Protein AF-A0A1J8QN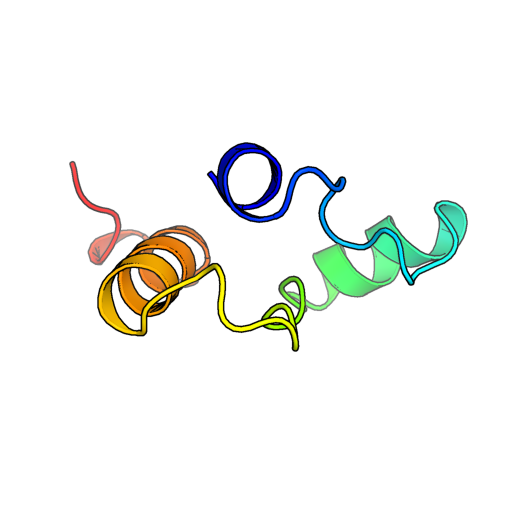42-F1 (afdb_monomer)

pLDDT: mean 78.74, std 8.45, range [53.91, 88.81]

Solvent-accessible surface area (backbone atoms only — not comparable to full-atom values): 3837 Å² total; per-residue (Å²): 108,67,37,76,66,70,74,43,64,78,53,73,92,47,61,74,87,51,48,61,61,38,50,76,72,67,53,73,70,77,80,72,89,59,83,75,65,49,70,68,61,48,51,55,56,46,39,73,68,45,87,52,73,88,59,44,85,129

Nearest PDB structures (foldseek):
  4bc6-assembly1_A-2  TM=5.967E-01  e=1.130E+00  Homo sapiens
  9d7q-assembly1_B  TM=6.986E-01  e=2.712E+00  Homo sapiens
  2ogv-assembly1_A  TM=6.901E-01  e=4.970E+00  Homo sapiens
  2y4p-assembly1_C  TM=6.854E-01  e=7.444E+00  Homo sapiens
  6xvb-assembly2_B  TM=6.268E-01  e=6.083E+00  Homo sapiens

Mean predicted aligned error: 6.91 Å

Sequence (58 aa):
MLHVLEGKVPYHYIAGSKIMFYLMKGVTSERPSTPIIIDSEWDFIQTYWSKDKDCWPS

Structure (mmCIF, N/CA/C/O backbone):
data_AF-A0A1J8QN42-F1
#
_entry.id   AF-A0A1J8QN42-F1
#
loop_
_atom_site.group_PDB
_atom_site.id
_atom_site.type_symbol
_atom_site.label_atom_id
_atom_site.label_alt_id
_atom_site.label_comp_id
_atom_site.label_asym_id
_atom_site.label_entity_id
_atom_site.label_seq_id
_atom_site.pdbx_PDB_ins_code
_atom_site.Cartn_x
_atom_site.Cartn_y
_atom_site.Cartn_z
_atom_site.occupancy
_atom_site.B_iso_or_equiv
_atom_site.auth_seq_id
_atom_site.auth_comp_id
_atom_site.auth_asym_id
_atom_site.auth_atom_id
_atom_site.pdbx_PDB_model_num
ATOM 1 N N . MET A 1 1 ? -7.365 -1.362 -5.544 1.00 74.88 1 MET A N 1
ATOM 2 C CA . MET A 1 1 ? -8.090 -1.913 -4.381 1.00 74.88 1 MET A CA 1
ATOM 3 C C . MET A 1 1 ? -7.784 -1.140 -3.105 1.00 74.88 1 MET A C 1
ATOM 5 O O . MET A 1 1 ? -8.693 -0.507 -2.597 1.00 74.88 1 MET A O 1
ATOM 9 N N . LEU A 1 2 ? -6.521 -1.056 -2.664 1.00 78.62 2 LEU A N 1
ATOM 10 C CA . LEU A 1 2 ? -6.144 -0.314 -1.447 1.00 78.62 2 LEU A CA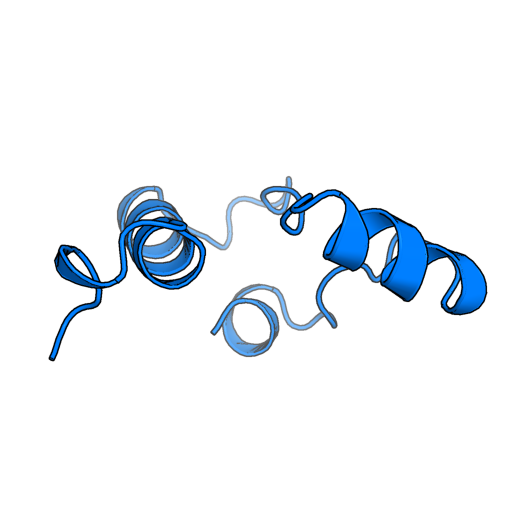 1
ATOM 11 C C . LEU A 1 2 ? -6.671 1.137 -1.393 1.00 78.62 2 LEU A C 1
ATOM 13 O O . LEU A 1 2 ? -7.242 1.528 -0.388 1.00 78.62 2 LEU A O 1
ATOM 17 N N . HIS A 1 3 ? -6.581 1.900 -2.492 1.00 80.44 3 HIS A N 1
ATOM 18 C CA . HIS A 1 3 ? -7.113 3.272 -2.537 1.00 80.44 3 HIS A CA 1
ATOM 19 C C . HIS A 1 3 ? -8.620 3.358 -2.276 1.00 80.44 3 HIS A C 1
ATOM 21 O O . HIS A 1 3 ? -9.085 4.295 -1.641 1.00 80.44 3 HIS A O 1
ATOM 27 N N . VAL A 1 4 ? -9.382 2.384 -2.776 1.00 78.75 4 VAL A N 1
ATOM 28 C CA . VAL A 1 4 ? -10.843 2.352 -2.634 1.00 78.75 4 VAL A CA 1
ATOM 29 C C . VAL A 1 4 ? -11.230 2.033 -1.192 1.00 78.75 4 VAL A C 1
ATOM 31 O O . VAL A 1 4 ? -12.195 2.592 -0.689 1.00 78.75 4 VAL A O 1
ATOM 34 N N . LEU A 1 5 ? -10.453 1.175 -0.527 1.00 78.00 5 LEU A N 1
ATOM 35 C CA . LEU A 1 5 ? -10.712 0.749 0.846 1.00 78.00 5 LEU A CA 1
ATOM 36 C C . LEU A 1 5 ? -10.211 1.766 1.882 1.00 78.00 5 LEU A C 1
ATOM 38 O O . LEU A 1 5 ? -10.882 2.019 2.872 1.00 78.00 5 LEU A O 1
ATOM 42 N N . GLU A 1 6 ? -9.047 2.380 1.662 1.00 79.50 6 GLU A N 1
ATOM 43 C CA . GLU A 1 6 ? -8.466 3.356 2.595 1.00 79.50 6 GLU A CA 1
ATOM 44 C C . GLU A 1 6 ? -8.954 4.795 2.335 1.00 79.50 6 GLU A C 1
ATOM 46 O O . GLU A 1 6 ? -8.852 5.660 3.205 1.00 79.50 6 GLU A O 1
ATOM 51 N N . GLY A 1 7 ? -9.444 5.091 1.125 1.00 81.69 7 GLY A N 1
ATOM 52 C CA . GLY A 1 7 ? -9.756 6.456 0.683 1.00 81.69 7 GLY A CA 1
ATOM 53 C C . GLY A 1 7 ? -8.515 7.336 0.470 1.00 81.69 7 GLY A C 1
ATOM 54 O O . GLY A 1 7 ? -8.628 8.548 0.287 1.00 81.69 7 GLY A O 1
ATOM 55 N N . LYS A 1 8 ? -7.317 6.741 0.507 1.00 82.62 8 LYS A N 1
ATOM 56 C CA . LYS A 1 8 ? -6.025 7.411 0.331 1.00 82.62 8 LYS A CA 1
ATOM 57 C C . LYS A 1 8 ? -5.210 6.723 -0.750 1.00 82.62 8 LYS A C 1
ATOM 59 O O . LYS A 1 8 ? -5.333 5.529 -0.996 1.00 82.62 8 LYS A O 1
ATOM 64 N N . VAL A 1 9 ? -4.340 7.473 -1.416 1.00 82.38 9 VAL A N 1
ATOM 65 C CA . VAL A 1 9 ? -3.402 6.887 -2.383 1.00 82.38 9 VAL A CA 1
ATOM 66 C C . VAL A 1 9 ? -2.400 5.986 -1.638 1.00 82.38 9 VAL A C 1
ATOM 68 O O . VAL A 1 9 ? -1.887 6.398 -0.595 1.00 82.38 9 VAL A O 1
ATOM 71 N N . PRO A 1 10 ? -2.100 4.773 -2.147 1.00 82.56 10 PRO A N 1
ATOM 72 C CA . PRO A 1 10 ? -1.020 3.949 -1.613 1.00 82.56 10 PRO A CA 1
ATOM 73 C C . PRO A 1 10 ? 0.273 4.759 -1.523 1.00 82.56 10 PRO A C 1
ATOM 75 O O . PRO A 1 10 ? 0.533 5.599 -2.384 1.00 82.56 10 PRO A O 1
ATOM 78 N N . TYR A 1 11 ? 1.087 4.510 -0.499 1.00 86.44 11 TYR A N 1
ATOM 79 C CA . TYR A 1 11 ? 2.317 5.272 -0.247 1.00 86.44 11 TYR A CA 1
ATOM 80 C C . TYR A 1 11 ? 2.118 6.776 0.037 1.00 86.44 11 TYR A C 1
ATOM 82 O O . TYR A 1 11 ? 3.079 7.532 -0.080 1.00 86.44 11 TYR A O 1
ATOM 90 N N . HIS A 1 12 ? 0.927 7.238 0.453 1.00 84.19 12 HIS A N 1
ATOM 91 C CA . HIS A 1 12 ? 0.700 8.656 0.806 1.00 84.19 12 HIS A CA 1
ATOM 92 C C . HIS A 1 12 ? 1.660 9.201 1.883 1.00 84.19 12 HIS A C 1
ATOM 94 O O . HIS A 1 12 ? 1.855 10.408 1.993 1.00 84.19 12 HIS A O 1
ATOM 100 N N . TYR A 1 13 ? 2.249 8.311 2.681 1.00 84.12 13 TYR A N 1
ATOM 101 C CA . TYR A 1 13 ? 3.217 8.607 3.734 1.00 84.12 13 TYR A CA 1
ATOM 102 C C . TYR A 1 13 ? 4.666 8.723 3.220 1.00 84.12 13 TYR A C 1
ATOM 104 O O . TYR A 1 13 ? 5.567 9.083 3.977 1.00 84.12 13 TYR A O 1
ATOM 112 N N . ILE A 1 14 ? 4.913 8.437 1.937 1.00 85.38 14 ILE A N 1
ATOM 113 C CA . ILE A 1 14 ? 6.230 8.515 1.300 1.00 85.38 14 ILE A CA 1
ATOM 114 C C . ILE A 1 14 ? 6.253 9.700 0.332 1.00 85.38 14 ILE A C 1
ATOM 116 O O . ILE A 1 14 ? 5.346 9.900 -0.470 1.00 85.38 14 ILE A O 1
ATOM 120 N N . ALA A 1 15 ? 7.340 10.475 0.353 1.00 84.38 15 ALA A N 1
ATOM 121 C CA . ALA A 1 15 ? 7.570 11.503 -0.657 1.00 84.38 15 ALA A CA 1
ATOM 122 C C . ALA A 1 15 ? 7.610 10.880 -2.066 1.00 84.38 15 ALA A C 1
ATOM 124 O O . ALA A 1 15 ? 8.337 9.910 -2.284 1.00 84.38 15 ALA A O 1
ATOM 125 N N . GLY A 1 16 ? 6.897 11.469 -3.032 1.00 82.31 16 GLY A N 1
ATOM 126 C CA . GLY A 1 16 ? 6.730 10.914 -4.385 1.00 82.31 16 GLY A CA 1
ATOM 127 C C . GLY A 1 16 ? 8.032 10.481 -5.070 1.00 82.31 16 GLY A C 1
ATOM 128 O O . GLY A 1 16 ? 8.098 9.413 -5.673 1.00 82.31 16 GLY A O 1
ATOM 129 N N . SER A 1 17 ? 9.108 11.250 -4.888 1.00 85.75 17 SER A N 1
ATOM 130 C CA . SER A 1 17 ? 10.441 10.948 -5.431 1.00 85.75 17 SER A CA 1
ATOM 131 C C . SER A 1 17 ? 11.073 9.664 -4.882 1.00 85.75 17 SER A C 1
ATOM 133 O O . SER A 1 17 ? 11.924 9.068 -5.539 1.00 85.75 17 SER A O 1
ATOM 135 N N . LYS A 1 18 ? 10.663 9.211 -3.694 1.00 85.75 18 LYS A N 1
ATOM 136 C CA . LYS A 1 18 ? 11.158 7.985 -3.057 1.00 85.75 18 LYS A CA 1
ATOM 137 C C . LYS A 1 18 ? 10.304 6.761 -3.385 1.00 85.75 18 LYS A C 1
ATOM 139 O O . LYS A 1 18 ? 10.808 5.650 -3.258 1.00 85.75 18 LYS A O 1
ATOM 144 N N . ILE A 1 19 ? 9.060 6.938 -3.843 1.00 86.19 19 ILE A N 1
ATOM 145 C CA . ILE A 1 19 ? 8.140 5.827 -4.149 1.00 86.19 19 ILE A CA 1
ATOM 146 C C . ILE A 1 19 ? 8.776 4.863 -5.156 1.00 86.19 19 ILE A C 1
ATOM 148 O O . ILE A 1 19 ? 8.797 3.658 -4.920 1.00 86.19 19 ILE A O 1
ATOM 152 N N . MET A 1 20 ? 9.386 5.390 -6.224 1.00 86.12 20 MET A N 1
ATOM 153 C CA . MET A 1 20 ? 10.044 4.571 -7.248 1.00 86.12 20 MET A CA 1
ATOM 154 C C . MET A 1 20 ? 11.161 3.692 -6.667 1.00 86.12 20 MET A C 1
ATOM 156 O O . MET A 1 20 ? 11.271 2.519 -7.009 1.00 86.12 20 MET A O 1
ATOM 160 N N . PHE A 1 21 ? 11.955 4.224 -5.735 1.00 88.81 21 PHE A N 1
ATOM 161 C CA . PHE A 1 21 ? 13.017 3.465 -5.071 1.00 88.81 21 PHE A C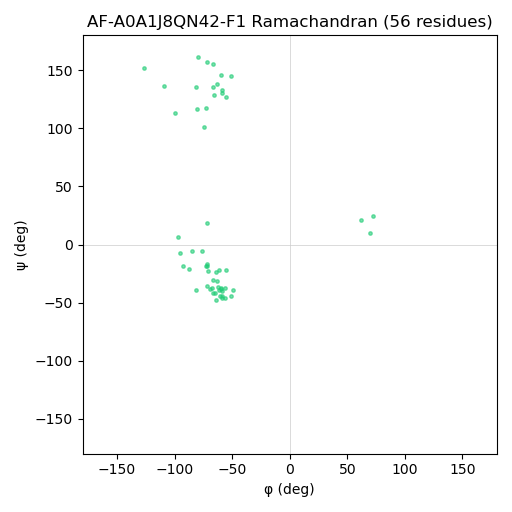A 1
ATOM 162 C C . PHE A 1 21 ? 12.463 2.310 -4.224 1.00 88.81 21 PHE A C 1
ATOM 164 O O . PHE A 1 21 ? 12.999 1.202 -4.264 1.00 88.81 21 PHE A O 1
ATOM 171 N N . TYR A 1 22 ? 11.375 2.543 -3.484 1.00 85.38 22 TYR A N 1
ATOM 172 C CA . TYR A 1 22 ? 10.710 1.499 -2.698 1.00 85.38 22 TYR A CA 1
ATOM 173 C C . TYR A 1 22 ? 10.077 0.426 -3.592 1.00 85.38 22 TYR A C 1
ATOM 175 O O . TYR A 1 22 ? 10.272 -0.763 -3.336 1.00 85.38 22 TYR A O 1
ATOM 183 N N . LEU A 1 23 ? 9.427 0.829 -4.688 1.00 85.25 23 LEU A N 1
ATOM 184 C CA . LEU A 1 23 ? 8.879 -0.097 -5.682 1.00 85.25 23 LEU A CA 1
ATOM 185 C C . LEU A 1 23 ? 9.969 -0.971 -6.313 1.00 85.25 23 LEU A C 1
ATOM 187 O O . LEU A 1 23 ? 9.806 -2.186 -6.393 1.00 85.25 23 LEU A O 1
ATOM 191 N N . MET A 1 24 ? 11.112 -0.389 -6.689 1.00 85.94 24 MET A N 1
ATOM 192 C CA . MET A 1 24 ? 12.245 -1.144 -7.241 1.00 85.94 24 MET A CA 1
ATOM 193 C C . MET A 1 24 ? 12.830 -2.154 -6.247 1.00 85.94 24 MET A C 1
ATOM 195 O O . MET A 1 24 ? 13.300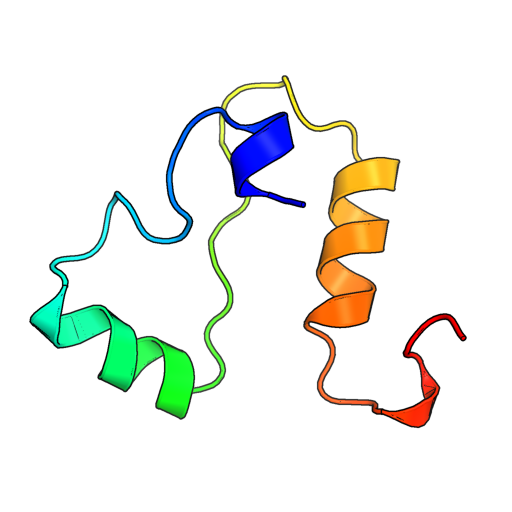 -3.216 -6.651 1.00 85.94 24 MET A O 1
ATOM 199 N N . LYS A 1 25 ? 12.770 -1.864 -4.943 1.00 85.94 25 LYS A N 1
ATOM 200 C CA . LYS A 1 25 ? 13.144 -2.822 -3.891 1.00 85.94 25 LYS A CA 1
ATOM 201 C C . LYS A 1 25 ? 12.086 -3.901 -3.642 1.00 85.94 25 LYS A C 1
ATOM 203 O O . LYS A 1 25 ? 12.342 -4.830 -2.880 1.00 85.94 25 LYS A O 1
ATOM 208 N N . GLY A 1 26 ? 10.925 -3.812 -4.290 1.00 83.38 26 GLY A N 1
ATOM 209 C CA . GLY A 1 26 ? 9.791 -4.702 -4.058 1.00 83.38 26 GLY A CA 1
ATOM 210 C C . GLY A 1 26 ? 9.087 -4.436 -2.729 1.00 83.38 26 GLY A C 1
ATOM 211 O O . GLY A 1 26 ? 8.478 -5.349 -2.184 1.00 83.38 26 GLY A O 1
ATOM 212 N N . VAL A 1 27 ? 9.201 -3.219 -2.188 1.00 84.56 27 VAL A N 1
ATOM 213 C CA . VAL A 1 27 ? 8.494 -2.822 -0.968 1.00 84.56 27 VAL A CA 1
ATOM 214 C C . VAL A 1 27 ? 7.062 -2.442 -1.330 1.00 84.56 27 VAL A C 1
ATOM 216 O O . VAL A 1 27 ? 6.808 -1.487 -2.071 1.00 84.56 27 VAL A O 1
ATOM 219 N N . THR A 1 28 ? 6.117 -3.201 -0.796 1.00 84.94 28 THR A N 1
ATOM 220 C CA . THR A 1 28 ? 4.683 -2.956 -0.936 1.00 84.94 28 THR A CA 1
ATOM 221 C C . THR A 1 28 ? 4.220 -1.873 0.033 1.00 84.94 28 THR A C 1
ATOM 223 O O . THR A 1 28 ? 4.906 -1.565 1.008 1.00 84.94 28 THR A O 1
ATOM 226 N N . SER A 1 29 ? 3.059 -1.272 -0.234 1.00 83.38 29 SER A N 1
ATOM 227 C CA . SER A 1 29 ? 2.466 -0.307 0.695 1.00 83.38 29 SER A CA 1
ATOM 228 C C . SER A 1 29 ? 2.201 -0.977 2.043 1.00 83.38 29 SER A C 1
ATOM 230 O O . SER A 1 29 ? 1.854 -2.158 2.102 1.00 83.38 29 SER A O 1
ATOM 232 N N . GLU A 1 30 ? 2.351 -0.218 3.122 1.00 83.44 30 GLU A N 1
ATOM 233 C CA . GLU A 1 30 ? 2.038 -0.682 4.470 1.00 83.44 30 GLU A CA 1
ATOM 234 C C . GLU A 1 30 ? 0.536 -0.917 4.638 1.00 83.44 30 GLU A C 1
ATOM 236 O O . GLU A 1 30 ? -0.290 -0.321 3.934 1.00 83.44 30 GLU A O 1
ATOM 241 N N . ARG A 1 31 ? 0.191 -1.793 5.590 1.00 81.38 31 ARG A N 1
ATOM 242 C CA . ARG A 1 31 ? -1.196 -2.002 5.994 1.00 81.38 31 ARG A CA 1
ATOM 243 C C . ARG A 1 31 ? -1.715 -0.726 6.650 1.00 81.38 31 ARG A C 1
ATOM 245 O O . ARG A 1 31 ? -1.076 -0.243 7.588 1.00 81.38 31 ARG A O 1
ATOM 252 N N . PRO A 1 32 ? -2.874 -0.202 6.227 1.00 77.44 32 PRO A N 1
ATOM 253 C CA . PRO A 1 32 ? -3.468 0.948 6.886 1.00 77.44 32 PRO A CA 1
ATOM 254 C C . PRO A 1 32 ? -3.726 0.637 8.360 1.00 77.44 32 PRO A C 1
ATOM 256 O O . PRO A 1 32 ? -4.300 -0.398 8.693 1.00 77.44 32 PRO A O 1
ATOM 259 N N . SER A 1 33 ? -3.296 1.529 9.253 1.00 71.19 33 SER A N 1
ATOM 260 C CA . SER A 1 33 ? -3.445 1.341 10.704 1.00 71.19 33 SER A CA 1
ATOM 261 C C . SER A 1 33 ? -4.892 1.500 11.180 1.00 71.19 33 SER A C 1
ATOM 263 O O . SER A 1 33 ? -5.240 1.078 12.279 1.00 71.19 33 SER A O 1
ATOM 265 N N . THR A 1 34 ? -5.743 2.128 10.369 1.00 67.50 34 THR A N 1
ATOM 266 C CA . THR A 1 34 ? -7.174 2.272 10.640 1.00 67.50 34 THR A CA 1
ATOM 267 C C . THR A 1 34 ? -7.927 1.003 10.235 1.00 67.50 34 THR A C 1
ATOM 269 O O . THR A 1 34 ? -7.711 0.511 9.127 1.00 67.50 34 THR A O 1
ATOM 272 N N . PRO A 1 35 ? -8.859 0.506 11.068 1.00 65.38 35 PRO A N 1
ATOM 273 C CA . PRO A 1 35 ? -9.458 -0.833 10.974 1.00 65.38 35 PRO A CA 1
ATOM 274 C C . PRO A 1 35 ? -10.441 -1.015 9.804 1.00 65.38 35 PRO A C 1
ATOM 276 O O . PRO A 1 35 ? -11.260 -1.925 9.823 1.00 65.38 35 PRO A O 1
ATOM 279 N N . ILE A 1 36 ? -10.393 -0.140 8.799 1.00 69.88 36 ILE A N 1
ATOM 280 C CA 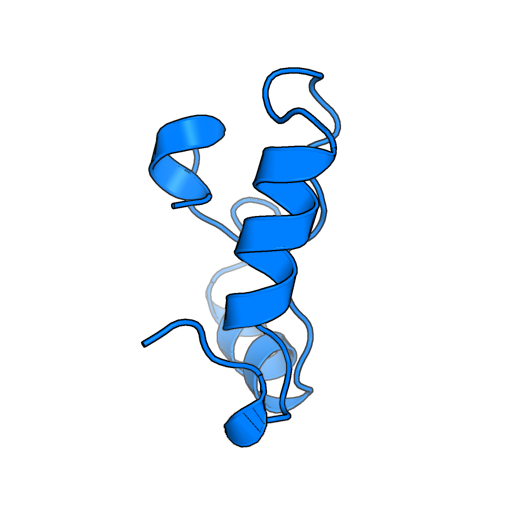. ILE A 1 36 ? -11.302 -0.156 7.651 1.00 69.88 36 ILE A CA 1
ATOM 281 C C . ILE A 1 36 ? -11.063 -1.405 6.792 1.00 69.88 36 ILE A C 1
ATOM 283 O O . ILE A 1 36 ? -12.007 -1.912 6.202 1.00 69.88 36 ILE A O 1
ATOM 287 N N . ILE A 1 37 ? -9.827 -1.920 6.758 1.00 76.81 37 ILE A N 1
ATOM 288 C CA . ILE A 1 37 ? -9.474 -3.111 5.976 1.00 76.81 37 ILE A CA 1
ATOM 289 C C . ILE A 1 37 ? -9.439 -4.341 6.881 1.00 76.81 37 ILE A C 1
ATOM 291 O O . ILE A 1 37 ? -8.558 -4.470 7.747 1.00 76.81 37 ILE A O 1
ATOM 295 N N . ILE A 1 38 ? -10.376 -5.258 6.648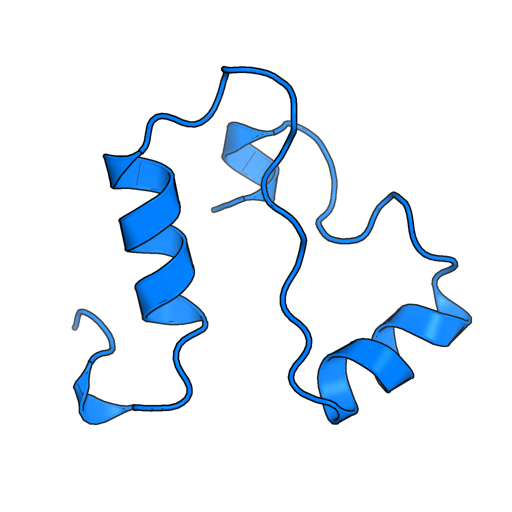 1.00 84.56 38 ILE A N 1
ATOM 296 C CA . ILE A 1 38 ? -10.415 -6.553 7.338 1.00 84.56 38 ILE A CA 1
ATOM 297 C C . ILE A 1 38 ? -9.291 -7.469 6.840 1.00 84.56 38 ILE A C 1
ATOM 299 O O . ILE A 1 38 ? -8.771 -7.303 5.737 1.00 84.56 38 ILE A O 1
ATOM 303 N N . ASP A 1 39 ? -8.905 -8.452 7.655 1.00 83.69 39 ASP A N 1
ATOM 304 C CA . ASP A 1 39 ? -7.770 -9.335 7.351 1.00 83.69 39 ASP A CA 1
ATOM 305 C C . ASP A 1 39 ? -7.907 -10.047 6.000 1.00 83.69 39 ASP A C 1
ATOM 307 O O . ASP A 1 39 ? -6.922 -10.158 5.280 1.00 83.69 39 ASP A O 1
ATOM 311 N N . SER A 1 40 ? -9.119 -10.461 5.613 1.00 83.69 40 SER A N 1
ATOM 312 C CA . SER A 1 40 ? -9.367 -11.128 4.328 1.00 83.69 40 SER A CA 1
ATOM 313 C C . SER A 1 40 ? -9.174 -10.210 3.119 1.00 83.69 40 SER A C 1
ATOM 315 O O . SER A 1 40 ? -8.648 -10.640 2.098 1.00 83.69 40 SER A O 1
ATOM 317 N N . GLU A 1 41 ? -9.565 -8.939 3.221 1.00 82.81 41 GLU A N 1
ATOM 318 C CA . GLU A 1 41 ? -9.320 -7.946 2.171 1.00 82.81 41 GLU A CA 1
ATOM 319 C C . GLU A 1 41 ? -7.833 -7.618 2.074 1.00 82.81 41 GLU A C 1
ATOM 321 O O . GLU A 1 41 ? -7.300 -7.456 0.977 1.00 82.81 41 GLU A O 1
ATOM 326 N N . TRP A 1 42 ? -7.153 -7.540 3.221 1.00 84.38 42 TRP A N 1
ATOM 327 C CA . TRP A 1 42 ? -5.714 -7.328 3.258 1.00 84.38 42 TRP A CA 1
ATOM 328 C C . TRP A 1 42 ? -4.955 -8.497 2.627 1.00 84.38 42 TRP A C 1
ATOM 330 O O . TRP A 1 42 ? -4.101 -8.264 1.773 1.00 84.38 42 TRP A O 1
ATOM 340 N N . ASP A 1 43 ? -5.297 -9.734 2.989 1.00 85.19 43 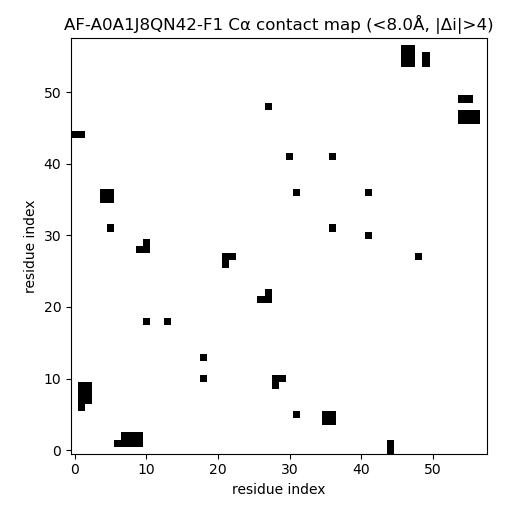ASP A N 1
ATOM 341 C CA . ASP A 1 43 ? -4.705 -10.952 2.428 1.00 85.19 43 ASP A CA 1
ATOM 342 C C . ASP A 1 43 ? -4.917 -11.022 0.911 1.00 85.19 43 ASP A C 1
ATOM 344 O O . ASP A 1 43 ? -3.969 -11.204 0.145 1.00 85.19 43 ASP A O 1
ATOM 348 N N . PHE A 1 44 ? -6.132 -10.705 0.454 1.00 83.69 44 PHE A N 1
ATOM 349 C CA . PHE A 1 44 ? -6.424 -10.604 -0.970 1.00 83.69 44 PHE A CA 1
ATOM 350 C C . PHE A 1 44 ? -5.537 -9.560 -1.660 1.00 83.69 44 PHE A C 1
ATOM 352 O O . PHE A 1 44 ? -4.926 -9.860 -2.678 1.00 83.69 44 PHE A O 1
ATOM 359 N N . ILE A 1 45 ? -5.365 -8.360 -1.101 1.00 83.56 45 ILE A N 1
ATOM 360 C CA . ILE A 1 45 ? -4.459 -7.346 -1.675 1.00 83.56 45 ILE A CA 1
ATOM 361 C C . ILE A 1 45 ? -3.007 -7.844 -1.716 1.00 83.56 45 ILE A C 1
ATOM 363 O O . ILE A 1 45 ? -2.310 -7.596 -2.703 1.00 83.56 45 ILE A O 1
ATOM 367 N N . GLN A 1 46 ? -2.558 -8.561 -0.681 1.00 82.00 46 GLN A N 1
ATOM 368 C CA . GLN A 1 46 ? -1.215 -9.141 -0.632 1.00 82.00 46 GLN A CA 1
ATOM 369 C C . GLN A 1 46 ? -0.992 -10.170 -1.745 1.00 82.00 46 GLN A C 1
ATOM 371 O O . GLN A 1 46 ? 0.093 -10.179 -2.325 1.00 82.00 46 GLN A O 1
ATOM 376 N N . THR A 1 47 ? -1.997 -10.974 -2.117 1.00 81.25 47 THR A N 1
ATOM 377 C CA . THR A 1 47 ? -1.844 -11.938 -3.228 1.00 81.25 47 THR A CA 1
ATOM 378 C C . THR A 1 47 ? -1.493 -11.262 -4.558 1.00 81.25 47 THR A C 1
ATOM 380 O O . THR A 1 47 ? -0.606 -11.738 -5.260 1.00 81.25 47 THR A O 1
ATOM 383 N N . TYR A 1 48 ? -2.072 -10.092 -4.861 1.00 77.81 48 TYR A N 1
ATOM 384 C CA . TYR A 1 48 ? -1.741 -9.304 -6.064 1.00 77.81 48 TYR A CA 1
ATOM 385 C C . TYR A 1 48 ? -0.354 -8.660 -6.011 1.00 77.81 48 TYR A C 1
ATOM 387 O O . TYR A 1 48 ? 0.200 -8.274 -7.041 1.00 77.81 48 TYR A O 1
ATOM 395 N N . TRP A 1 49 ? 0.186 -8.466 -4.811 1.00 78.06 49 TRP A N 1
ATOM 396 C CA . TRP A 1 49 ? 1.525 -7.922 -4.612 1.00 78.06 49 TRP A CA 1
ATOM 397 C C . TRP A 1 49 ? 2.590 -9.002 -4.438 1.00 78.06 49 TRP A C 1
ATOM 399 O O . TRP A 1 49 ? 3.784 -8.687 -4.416 1.00 78.06 49 TRP A O 1
ATOM 409 N N . SER A 1 50 ? 2.177 -10.265 -4.337 1.00 74.00 50 SER A N 1
ATOM 410 C CA . SER A 1 50 ? 3.091 -11.391 -4.298 1.00 74.00 50 SER A CA 1
ATOM 411 C C . SER A 1 50 ? 3.869 -11.471 -5.611 1.00 74.00 50 SER A C 1
ATOM 413 O O . SER A 1 50 ? 3.333 -11.271 -6.701 1.00 74.00 50 SER A O 1
ATOM 415 N N . LYS A 1 51 ? 5.173 -11.742 -5.511 1.00 65.50 51 LYS A N 1
ATOM 416 C CA . LYS A 1 51 ? 6.051 -11.896 -6.683 1.00 65.50 51 LYS A CA 1
ATOM 417 C C . LYS A 1 51 ? 5.792 -13.197 -7.445 1.00 65.50 51 LYS A C 1
ATOM 419 O O . LYS A 1 51 ? 6.216 -13.300 -8.596 1.00 65.50 51 LYS A O 1
ATOM 424 N N . ASP A 1 52 ? 5.104 -14.153 -6.823 1.00 66.19 52 ASP A N 1
ATOM 425 C CA . ASP A 1 52 ? 4.664 -15.378 -7.479 1.00 66.19 52 ASP A CA 1
ATOM 426 C C . ASP A 1 52 ? 3.482 -15.084 -8.395 1.00 66.19 52 ASP A C 1
ATOM 428 O O . ASP A 1 52 ? 2.335 -14.966 -7.964 1.00 66.19 52 ASP A O 1
ATOM 432 N N . LYS A 1 53 ? 3.777 -14.986 -9.693 1.00 60.56 53 LYS A N 1
ATOM 433 C CA . LYS A 1 53 ? 2.759 -14.847 -10.740 1.00 60.56 53 LYS A CA 1
ATOM 434 C C . LYS A 1 53 ? 1.801 -16.035 -10.804 1.00 60.56 53 LYS A C 1
ATOM 436 O O . LYS A 1 53 ? 0.691 -15.861 -11.293 1.00 60.56 53 LYS A O 1
ATOM 441 N N . ASP A 1 54 ? 2.206 -17.190 -10.283 1.00 65.31 54 ASP A N 1
ATOM 442 C CA . ASP A 1 54 ? 1.369 -18.389 -10.202 1.00 65.31 54 ASP A CA 1
ATOM 443 C C . ASP A 1 54 ? 0.265 -18.273 -9.132 1.00 65.31 54 ASP A C 1
ATOM 445 O O . ASP A 1 54 ? -0.732 -18.987 -9.198 1.00 65.31 54 ASP A O 1
ATOM 449 N N . CYS A 1 55 ? 0.403 -17.344 -8.177 1.00 59.09 55 CYS A N 1
ATOM 450 C CA . CYS A 1 55 ? -0.586 -17.074 -7.129 1.00 59.09 55 CYS A CA 1
ATOM 451 C C . CYS A 1 55 ? -1.511 -15.890 -7.454 1.00 59.09 55 CYS A C 1
ATOM 453 O O . CYS A 1 55 ? -2.289 -15.479 -6.591 1.00 59.09 55 CYS A O 1
ATOM 455 N N . TRP A 1 56 ? -1.437 -15.321 -8.665 1.00 53.91 56 TRP A N 1
ATOM 456 C CA . TRP A 1 56 ? -2.340 -14.242 -9.055 1.00 53.91 56 TRP A CA 1
ATOM 457 C C . TRP A 1 56 ? -3.742 -14.831 -9.301 1.00 53.91 56 TRP A C 1
ATOM 459 O O . TRP A 1 56 ? -3.890 -15.667 -10.196 1.00 53.91 56 TRP A O 1
ATOM 469 N N . PRO A 1 57 ? -4.783 -14.437 -8.540 1.00 60.09 57 PRO A N 1
ATOM 470 C CA . PRO 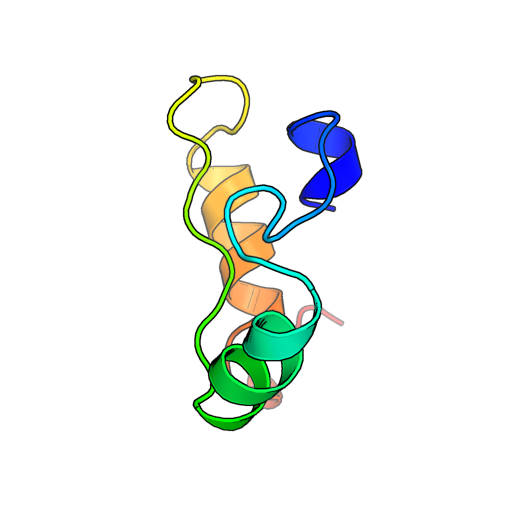A 1 57 ? -6.155 -14.828 -8.862 1.00 60.09 57 PRO A CA 1
ATOM 471 C C . PRO A 1 57 ? -6.511 -14.421 -10.302 1.00 60.09 57 PRO A C 1
ATOM 473 O O . PRO A 1 57 ? -6.303 -13.269 -10.692 1.00 60.09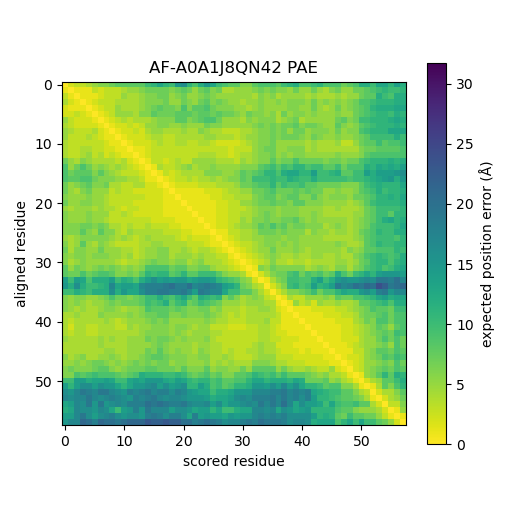 57 PRO A O 1
ATOM 476 N N . SER A 1 58 ? -6.986 -15.407 -11.073 1.00 60.94 58 SER A N 1
ATOM 477 C CA . SER A 1 58 ? -7.337 -15.317 -12.500 1.00 60.94 58 SER A CA 1
ATOM 478 C C . SER A 1 58 ? -8.569 -14.461 -12.773 1.00 60.94 58 SER A C 1
ATOM 480 O O . SER A 1 58 ? -9.502 -14.487 -11.939 1.00 60.94 58 SER A O 1
#

Foldseek 3Di:
DVCVQVVDDFPPVPDPVCVVVCVVVLNGGDDDPDPSADPVNVVLVVQCSDPPPVSNDD

Secondary structure (DSSP, 8-state):
-HHHHHSS-TTTTS-HHHHHHHHHTTPPPPPPSSTTS-HHHHHHHHHHH-S-GGGS--

Organism: NCBI:txid180088

Radius of gyration: 12.13 Å; Cα contacts (8 Å, |Δi|>4): 34; chains: 1; bounding box: 24×30×24 Å